Protein AF-A0AAV4NAK2-F1 (afdb_m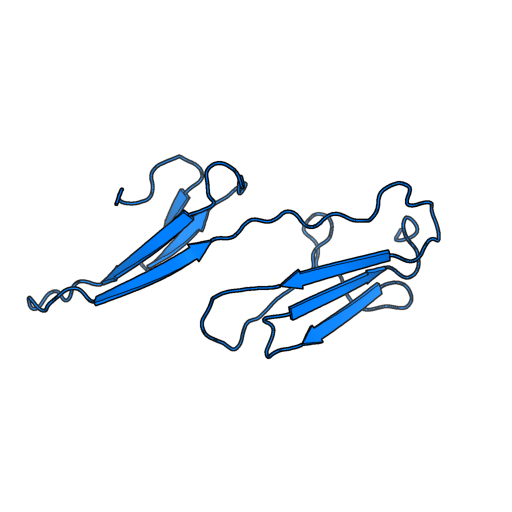onomer)

Organism: Caerostris extrusa (NCBI:txid172846)

Foldseek 3Di:
DDDDPPDPQWDADPVGDIGGHPDDQVPNFDKDKGWDDDPVGDDIDIDIDTDHPDDWDWDPPDDFQAKTKTKAAAPDDDDQDDDFDDDPNHGDDDDPQWDWDADDSRRMIMIMGNGPPPDD

Secondary structure (DSSP, 8-state):
-PPSP-STTEEE-TTS-EEESS--HHHH-EEEEEEE--TT-PPPEEEEEEE--PPP-PPTT--TT--EEEEEE--S-PSSP----EETTEEPPP-SSEEEEEEGGGTEEEEEESSTT---

Radius of gyration: 18.57 Å; Cα contacts (8 Å, |Δi|>4): 176; chains: 1; bounding box: 38×23×56 Å

Sequence (120 aa):
GRILPANQRQHVFQNGTLLITDVQPEIDDGHYSCEVRSQQGGAPVSRTFRNFNKNFSFRDNLHEGMRTAVTCIVTAGDGPLTTSWMKNGHPLEEDTDTMIVYADEGFVSTLTLKKFGLSS

InterPro domains:
  IPR007110 Immunoglobulin-like domain [PS50835] (44-120)
  IPR013783 Immunoglobulin-like fold [G3DSA:2.60.40.10] (2-49)
  IPR013783 Immunoglobulin-like fold [G3DSA:2.60.40.10] (50-120)
  IPR036179 Immunoglobulin-like domain superfamily [SSF48726] (1-46)
  IPR036179 Immunoglobulin-like domain superfamily [SSF48726] (56-115)

St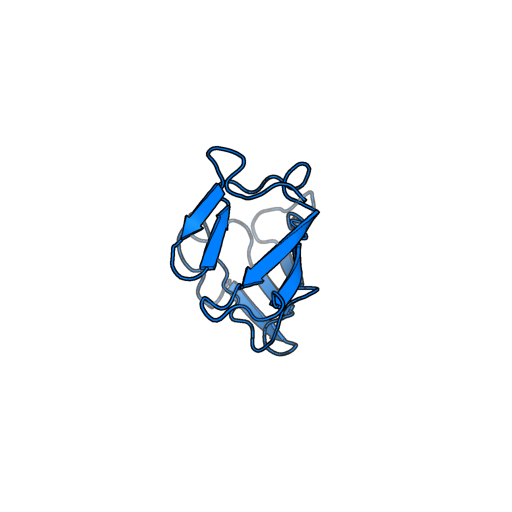ructure (mmCIF, N/CA/C/O backbone):
data_AF-A0AAV4NAK2-F1
#
_entry.id   AF-A0AAV4NAK2-F1
#
loop_
_atom_site.group_PDB
_atom_site.id
_atom_site.type_symbol
_atom_site.label_atom_id
_atom_site.label_alt_id
_atom_site.label_comp_id
_atom_site.label_asym_id
_atom_site.label_entity_id
_atom_site.label_seq_id
_atom_site.pdbx_PDB_ins_code
_atom_site.Cartn_x
_atom_site.Cartn_y
_atom_site.Cartn_z
_atom_site.occupancy
_atom_site.B_iso_or_equiv
_atom_site.auth_seq_id
_atom_site.auth_comp_id
_atom_site.auth_asym_id
_atom_site.auth_atom_id
_atom_site.pdbx_PDB_model_num
ATOM 1 N N . GLY A 1 1 ? -19.084 8.970 14.240 1.00 73.19 1 GLY A N 1
ATOM 2 C CA . GLY A 1 1 ? -18.654 8.192 13.060 1.00 73.19 1 GLY A CA 1
ATOM 3 C C . GLY A 1 1 ? -19.801 7.325 12.583 1.00 73.19 1 GLY A C 1
ATOM 4 O O . GLY A 1 1 ? -20.701 7.065 13.372 1.00 73.19 1 GLY A O 1
ATOM 5 N N . ARG A 1 2 ? -19.798 6.911 11.314 1.00 86.25 2 ARG A N 1
ATOM 6 C CA . ARG A 1 2 ? -20.782 5.965 10.762 1.00 86.25 2 ARG A CA 1
ATOM 7 C C . ARG A 1 2 ? -20.278 4.534 10.977 1.00 86.25 2 ARG A C 1
ATOM 9 O O . ARG A 1 2 ? -19.107 4.278 10.717 1.00 86.25 2 ARG A O 1
ATOM 16 N N . ILE A 1 3 ? -21.140 3.633 11.450 1.00 90.38 3 ILE A N 1
ATOM 17 C CA . ILE A 1 3 ? -20.805 2.208 11.597 1.00 90.38 3 ILE A CA 1
ATOM 18 C C . ILE A 1 3 ? -20.723 1.559 10.208 1.00 90.38 3 ILE A C 1
ATOM 20 O O . ILE A 1 3 ? -21.537 1.860 9.335 1.00 90.38 3 ILE A O 1
ATOM 24 N N . LEU A 1 4 ? -19.720 0.706 10.008 1.00 92.50 4 LEU A N 1
ATOM 25 C CA . LEU A 1 4 ? -19.484 -0.047 8.774 1.00 92.50 4 LEU A CA 1
ATOM 26 C C . LEU A 1 4 ? -20.102 -1.455 8.895 1.00 92.50 4 LEU A C 1
ATOM 28 O O . LEU A 1 4 ? -20.177 -1.972 10.012 1.00 92.50 4 LEU A O 1
ATOM 32 N N . PRO A 1 5 ? -20.516 -2.097 7.787 1.00 93.75 5 PRO A N 1
ATOM 33 C CA . PRO A 1 5 ? -20.380 -1.655 6.398 1.00 93.75 5 PRO A CA 1
ATOM 34 C C . PRO A 1 5 ? -21.428 -0.606 6.014 1.00 93.75 5 PRO A C 1
ATOM 36 O O . PRO A 1 5 ? -22.592 -0.696 6.390 1.00 93.75 5 PRO A O 1
ATOM 39 N N . ALA A 1 6 ? -21.013 0.396 5.244 1.00 92.12 6 ALA A N 1
ATOM 40 C CA . ALA A 1 6 ? -21.869 1.513 4.863 1.00 92.12 6 ALA A CA 1
ATOM 41 C C . ALA A 1 6 ? -22.191 1.591 3.362 1.00 92.12 6 ALA A C 1
ATOM 43 O O . ALA A 1 6 ? -22.932 2.478 2.934 1.00 92.12 6 ALA A O 1
ATOM 44 N N . ASN A 1 7 ? -21.628 0.686 2.565 1.00 91.88 7 ASN A N 1
ATOM 45 C CA . ASN A 1 7 ? -21.961 0.458 1.163 1.00 91.88 7 ASN A CA 1
ATOM 46 C C . ASN A 1 7 ? -21.645 -1.008 0.793 1.00 91.88 7 ASN A C 1
ATOM 48 O O . ASN A 1 7 ? -21.128 -1.759 1.617 1.00 91.88 7 ASN A O 1
ATOM 52 N N . GLN A 1 8 ? -21.944 -1.408 -0.446 1.00 93.12 8 GLN A N 1
ATOM 53 C CA . GLN A 1 8 ? -21.750 -2.785 -0.931 1.00 93.12 8 GLN A CA 1
ATOM 54 C C . GLN A 1 8 ? -20.278 -3.188 -1.122 1.00 93.12 8 GLN A C 1
ATOM 56 O O . GLN A 1 8 ? -19.987 -4.374 -1.227 1.00 93.12 8 GLN A O 1
ATOM 61 N N . ARG A 1 9 ? -19.355 -2.219 -1.169 1.00 94.06 9 ARG A N 1
ATOM 62 C CA . ARG A 1 9 ? -17.914 -2.463 -1.319 1.00 94.06 9 ARG A CA 1
ATOM 63 C C . ARG A 1 9 ? -17.244 -2.826 0.005 1.00 94.06 9 ARG A C 1
ATOM 65 O O . ARG A 1 9 ? -16.115 -3.300 0.010 1.00 94.06 9 ARG A O 1
ATOM 72 N N . GLN A 1 10 ? -17.912 -2.572 1.127 1.00 94.06 10 GLN A N 1
ATOM 73 C CA . GLN A 1 10 ? -17.376 -2.788 2.463 1.00 94.06 10 GLN A CA 1
ATOM 74 C C . GLN A 1 10 ? -17.914 -4.088 3.056 1.00 94.06 10 GLN A C 1
ATOM 76 O O . GLN A 1 10 ? -19.120 -4.332 3.060 1.00 94.06 10 GLN A O 1
ATOM 81 N N . HIS A 1 11 ? -17.024 -4.888 3.629 1.00 95.19 11 HIS A N 1
ATOM 82 C CA . HIS A 1 11 ? -17.367 -6.108 4.344 1.00 95.19 11 HIS A CA 1
ATOM 83 C C . HIS A 1 11 ? -16.632 -6.156 5.683 1.00 95.19 11 HIS A C 1
ATOM 85 O O . HIS A 1 11 ? -15.415 -5.993 5.731 1.00 95.19 11 HIS A O 1
ATOM 91 N N . VAL A 1 12 ? -17.371 -6.369 6.773 1.00 93.31 12 VAL A N 1
ATOM 92 C CA . VAL A 1 12 ? -16.812 -6.497 8.125 1.00 93.31 12 VAL A CA 1
ATOM 93 C C . VAL A 1 12 ? -16.957 -7.946 8.568 1.00 93.31 12 VAL A C 1
ATOM 95 O O . VAL A 1 12 ? -18.067 -8.471 8.642 1.00 93.31 12 VAL A O 1
ATOM 98 N N . PHE A 1 13 ? -15.832 -8.585 8.862 1.00 93.44 13 PHE A N 1
ATOM 99 C CA . PHE A 1 13 ? -15.769 -9.963 9.329 1.00 93.44 13 PHE A CA 1
ATOM 100 C C . PHE A 1 13 ? -15.869 -10.032 10.859 1.00 93.44 13 PHE A C 1
ATOM 102 O O . PHE A 1 13 ? -15.485 -9.103 11.571 1.00 93.44 13 PHE A O 1
ATOM 109 N N . GLN A 1 14 ? -16.336 -11.167 11.390 1.00 89.06 14 GLN A N 1
ATOM 110 C CA . GLN A 1 14 ? -16.480 -11.376 12.841 1.00 89.06 14 GLN A CA 1
ATOM 111 C C . GLN A 1 14 ? -15.152 -11.297 13.609 1.00 89.06 14 GLN A C 1
ATOM 113 O O . GLN A 1 14 ? -15.145 -10.972 14.792 1.00 89.06 14 GLN A O 1
ATOM 118 N N . ASN A 1 15 ? -14.029 -11.569 12.942 1.00 88.31 15 ASN A N 1
ATOM 119 C CA . ASN A 1 15 ? -12.684 -11.451 13.509 1.00 88.31 15 ASN A CA 1
ATOM 120 C C . ASN A 1 15 ? -12.181 -9.991 13.602 1.00 88.31 15 ASN A C 1
ATOM 122 O O . ASN A 1 15 ? -11.039 -9.773 13.995 1.00 88.31 15 ASN A O 1
ATOM 126 N N . GLY A 1 16 ? -12.997 -9.003 13.218 1.00 83.88 16 GLY A N 1
ATOM 127 C CA . GLY A 1 16 ? -12.645 -7.582 13.250 1.00 83.88 16 GLY A CA 1
ATOM 128 C C . GLY A 1 16 ? -11.954 -7.062 11.987 1.00 83.88 16 GLY A C 1
ATOM 129 O O . GLY A 1 16 ? -11.584 -5.890 11.942 1.00 83.88 16 GLY A O 1
ATOM 130 N N . THR A 1 17 ? -11.785 -7.888 10.948 1.00 86.94 17 THR A N 1
ATOM 131 C CA . THR A 1 17 ? -11.236 -7.440 9.661 1.00 86.94 17 THR A CA 1
ATOM 132 C C . THR A 1 17 ? -12.271 -6.624 8.880 1.00 86.94 17 THR A C 1
ATOM 134 O O . THR A 1 17 ? -13.415 -7.048 8.721 1.00 86.94 17 THR A O 1
ATOM 137 N N . LEU A 1 18 ? -11.855 -5.474 8.342 1.00 89.62 18 LEU A N 1
ATOM 138 C CA . LEU A 1 18 ? -12.605 -4.701 7.350 1.00 89.62 18 LEU A CA 1
ATOM 139 C C . LEU A 1 18 ? -11.969 -4.906 5.973 1.00 89.62 18 LEU A C 1
ATOM 141 O O . LEU A 1 18 ? -10.786 -4.628 5.792 1.00 89.62 18 LEU A O 1
ATOM 145 N N . LEU A 1 19 ? -12.765 -5.339 5.002 1.00 88.94 19 LEU A N 1
ATOM 146 C CA . LEU A 1 19 ? -12.396 -5.390 3.592 1.00 88.94 19 LEU A CA 1
ATOM 147 C C . LEU A 1 19 ? -13.158 -4.305 2.831 1.00 88.94 19 LEU A C 1
ATOM 149 O O . LEU A 1 19 ? -14.375 -4.196 2.967 1.00 88.94 19 LEU A O 1
ATOM 153 N N . ILE A 1 20 ? -12.445 -3.529 2.017 1.00 90.44 20 ILE A N 1
ATOM 154 C CA . ILE A 1 20 ? -13.028 -2.581 1.064 1.00 90.44 20 ILE A CA 1
ATOM 155 C C . ILE A 1 20 ? -12.587 -3.016 -0.336 1.00 90.44 20 ILE A C 1
ATOM 157 O O . ILE A 1 20 ? -11.398 -3.001 -0.639 1.00 90.44 20 ILE A O 1
ATOM 161 N N . THR A 1 21 ? -13.526 -3.441 -1.176 1.00 88.06 21 THR A N 1
ATOM 162 C CA . THR A 1 21 ? -13.269 -3.807 -2.579 1.00 88.06 21 THR A CA 1
ATOM 163 C C . THR A 1 21 ? -13.352 -2.578 -3.477 1.00 88.06 21 THR A C 1
ATOM 165 O O . THR A 1 21 ? -14.179 -1.710 -3.212 1.00 88.06 21 THR A O 1
ATOM 168 N N . ASP A 1 22 ? -12.575 -2.535 -4.564 1.00 83.81 22 ASP A N 1
ATOM 169 C CA . ASP A 1 22 ? -12.571 -1.408 -5.516 1.00 83.81 22 ASP A CA 1
ATOM 170 C C . ASP A 1 22 ? -12.424 -0.060 -4.790 1.00 83.81 22 ASP A C 1
ATOM 172 O O . ASP A 1 22 ? -13.380 0.700 -4.618 1.00 83.81 22 ASP A O 1
ATOM 176 N N . VAL A 1 23 ? -11.239 0.166 -4.223 1.00 82.38 23 VAL A N 1
ATOM 177 C CA . VAL A 1 23 ? -11.001 1.313 -3.347 1.00 82.38 23 VAL A CA 1
ATOM 178 C C . VAL A 1 23 ? -10.961 2.609 -4.158 1.00 82.38 23 VAL A C 1
ATOM 180 O O . VAL A 1 23 ? -10.210 2.730 -5.122 1.00 82.38 23 VAL A O 1
ATOM 183 N N . GLN A 1 24 ? -11.751 3.595 -3.735 1.00 83.94 24 GLN A N 1
ATOM 184 C CA . GLN A 1 24 ? -11.931 4.880 -4.404 1.00 83.94 24 GLN A CA 1
ATOM 185 C C . GLN A 1 24 ? -11.358 5.997 -3.521 1.00 83.94 24 GLN A C 1
ATOM 187 O O . GLN A 1 24 ? -11.958 6.311 -2.490 1.00 83.94 24 GLN A O 1
ATOM 192 N N . PRO A 1 25 ? -10.225 6.625 -3.897 1.00 79.19 25 PRO A N 1
ATOM 193 C CA . PRO A 1 25 ? -9.546 7.631 -3.076 1.00 79.19 25 PRO A CA 1
ATOM 194 C C . PRO A 1 25 ? -10.445 8.759 -2.566 1.00 79.19 25 PRO A C 1
ATOM 196 O O . PRO A 1 25 ? -10.334 9.165 -1.418 1.00 79.19 25 PRO A O 1
ATOM 199 N N . GLU A 1 26 ? -11.366 9.234 -3.402 1.00 81.94 26 GLU A N 1
ATOM 200 C CA . GLU A 1 26 ? -12.248 10.369 -3.103 1.00 81.94 26 GLU A CA 1
ATOM 201 C C . GLU A 1 26 ? -13.295 10.062 -2.023 1.00 81.94 26 GLU A C 1
ATOM 203 O O . GLU A 1 26 ? -13.783 10.973 -1.358 1.00 81.94 26 GLU A O 1
ATOM 208 N N . ILE A 1 27 ? -13.653 8.784 -1.860 1.00 85.19 27 ILE A N 1
ATOM 209 C CA . ILE A 1 27 ? -14.753 8.344 -0.991 1.00 85.19 27 ILE A CA 1
ATOM 210 C C . ILE A 1 27 ? -14.232 7.547 0.208 1.00 85.19 27 ILE A C 1
ATOM 212 O O . ILE A 1 27 ? -14.812 7.614 1.292 1.00 85.19 27 ILE A O 1
ATOM 216 N N . ASP A 1 28 ? -13.156 6.783 0.015 1.00 86.12 28 ASP A N 1
ATOM 217 C CA . ASP A 1 28 ? -12.621 5.860 1.012 1.00 86.12 28 ASP A CA 1
ATOM 218 C C . ASP A 1 28 ? -11.400 6.413 1.766 1.00 86.12 28 ASP A C 1
ATOM 220 O O . ASP A 1 28 ? -11.022 5.807 2.774 1.00 86.12 28 ASP A O 1
ATOM 224 N N . ASP A 1 29 ? -10.784 7.527 1.332 1.00 84.44 29 ASP A N 1
ATOM 225 C CA . ASP A 1 29 ? -9.817 8.260 2.172 1.00 84.44 29 ASP A CA 1
ATOM 226 C C . ASP A 1 29 ? -10.541 8.811 3.402 1.00 84.44 29 ASP A C 1
ATOM 228 O O . ASP A 1 29 ? -11.613 9.417 3.328 1.00 84.44 29 ASP A O 1
ATOM 232 N N . GLY A 1 30 ? -9.960 8.570 4.568 1.00 84.19 30 GLY A N 1
ATOM 233 C CA . GLY A 1 30 ? -10.542 9.013 5.818 1.00 84.19 30 GLY A CA 1
ATOM 234 C C . GLY A 1 30 ? -10.009 8.275 7.029 1.00 84.19 30 GLY A C 1
ATOM 235 O O . GLY A 1 30 ? -9.109 7.436 6.956 1.00 84.19 30 GLY A O 1
ATOM 236 N N . HIS A 1 31 ? -10.583 8.621 8.178 1.00 86.12 31 HIS A N 1
ATOM 237 C CA . HIS A 1 31 ? -10.263 7.995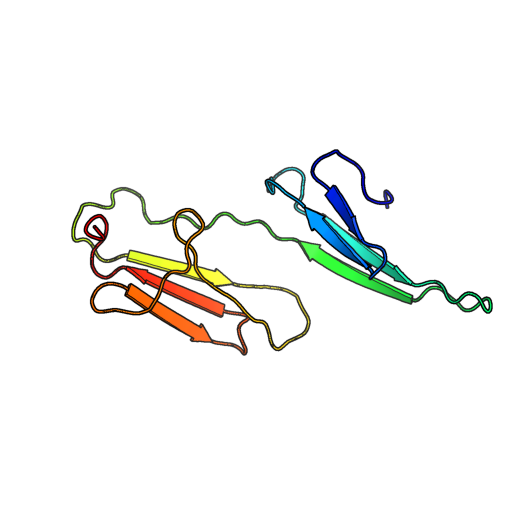 9.453 1.00 86.12 31 HIS A CA 1
ATOM 238 C C . HIS A 1 31 ? -11.226 6.845 9.723 1.00 86.12 31 HIS A C 1
ATOM 240 O O . HIS A 1 31 ? -12.442 7.036 9.794 1.00 86.12 31 HIS A O 1
ATOM 246 N N . TYR A 1 32 ? -10.656 5.668 9.928 1.00 87.88 32 TYR A N 1
ATOM 247 C CA . TYR A 1 32 ? -11.354 4.453 10.308 1.00 87.88 32 TYR A CA 1
ATOM 248 C C . TYR A 1 32 ? -11.035 4.155 11.763 1.00 87.88 32 TYR A C 1
ATOM 250 O O . TYR A 1 32 ? -9.902 4.339 12.202 1.00 87.88 32 TYR A O 1
ATOM 258 N N . SER A 1 33 ? -12.032 3.708 12.519 1.00 88.94 33 SER A N 1
ATOM 259 C CA . SER A 1 33 ? -11.852 3.340 13.919 1.00 88.94 33 SER A CA 1
ATOM 260 C C . SER A 1 33 ? -12.378 1.934 14.149 1.00 88.94 33 SER A C 1
ATOM 262 O O . SER A 1 33 ? -13.508 1.625 13.768 1.00 88.94 33 SER A O 1
ATOM 264 N N . CYS A 1 34 ? -11.545 1.090 14.750 1.00 88.06 34 CYS A N 1
ATOM 265 C CA . CYS A 1 34 ? -11.942 -0.213 15.256 1.00 88.06 34 CYS A CA 1
ATOM 266 C C . CYS A 1 34 ? -12.177 -0.081 16.759 1.00 88.06 34 CYS A C 1
ATOM 268 O O . CYS A 1 34 ? -11.269 0.324 17.486 1.00 88.06 34 CYS A O 1
ATOM 270 N N . GLU A 1 35 ? -13.390 -0.396 17.211 1.00 89.81 35 GLU A N 1
ATOM 271 C CA . GLU A 1 35 ? -13.791 -0.321 18.613 1.00 89.81 35 GLU A CA 1
ATOM 272 C C . GLU A 1 35 ? -14.145 -1.717 19.130 1.00 89.81 35 GLU A C 1
ATOM 274 O O . GLU A 1 35 ? -15.005 -2.399 18.573 1.00 89.81 35 GLU A O 1
ATOM 279 N N . VAL A 1 36 ? -13.498 -2.128 20.219 1.00 87.44 36 VAL A N 1
ATOM 280 C CA . VAL A 1 36 ? -13.754 -3.400 20.895 1.00 87.44 36 VAL A CA 1
ATOM 281 C C . VAL A 1 36 ? -14.439 -3.125 22.228 1.00 87.44 36 VAL A C 1
ATOM 283 O O . VAL A 1 36 ? -13.947 -2.355 23.057 1.00 87.44 36 VAL A O 1
ATOM 286 N N . ARG A 1 37 ? -15.582 -3.779 22.445 1.00 87.50 37 ARG A N 1
ATOM 287 C CA . ARG A 1 37 ? -16.354 -3.711 23.691 1.00 87.50 37 ARG A CA 1
ATOM 288 C C . ARG A 1 37 ? -16.238 -5.033 24.434 1.00 87.50 37 ARG A C 1
ATOM 290 O O . ARG A 1 37 ? -16.567 -6.083 23.888 1.00 87.50 37 ARG A O 1
ATOM 297 N N . SER A 1 38 ? -15.793 -4.976 25.688 1.00 83.50 38 SER A N 1
ATOM 298 C CA . SER A 1 38 ? -15.813 -6.150 26.563 1.00 83.50 38 SER A CA 1
ATOM 299 C C . SER A 1 38 ? -17.249 -6.470 26.975 1.00 83.50 38 SER A C 1
ATOM 301 O O . SER A 1 38 ? -17.990 -5.581 27.397 1.00 83.50 38 SER A O 1
ATOM 303 N N . GLN A 1 39 ? -17.626 -7.748 26.918 1.00 82.19 39 GLN A N 1
ATOM 304 C CA . GLN A 1 39 ? -18.941 -8.220 27.372 1.00 82.19 39 GLN A CA 1
ATOM 305 C C . GLN A 1 39 ? -19.168 -7.998 28.876 1.00 82.19 39 GLN A C 1
ATOM 307 O O . GLN A 1 39 ? -20.305 -7.953 29.329 1.00 82.19 39 GLN A O 1
ATOM 312 N N . GLN A 1 40 ? -18.093 -7.824 29.648 1.00 84.56 40 GLN A N 1
ATOM 313 C CA . GLN A 1 40 ? -18.131 -7.652 31.103 1.00 84.56 40 GLN A CA 1
ATOM 314 C C . GLN A 1 40 ? -18.334 -6.187 31.539 1.00 84.56 40 GLN A C 1
ATOM 316 O O . GLN A 1 40 ? -18.290 -5.899 32.731 1.00 84.56 40 GLN A O 1
ATOM 321 N N . GLY A 1 41 ? -18.568 -5.257 30.600 1.00 77.62 41 GLY A N 1
ATOM 322 C CA . GLY A 1 41 ? -18.958 -3.875 30.920 1.00 77.62 41 GLY A CA 1
ATOM 323 C C . GLY A 1 41 ? -17.807 -2.879 31.120 1.00 77.62 41 GLY A C 1
ATOM 324 O O . GLY A 1 41 ? -17.985 -1.872 31.79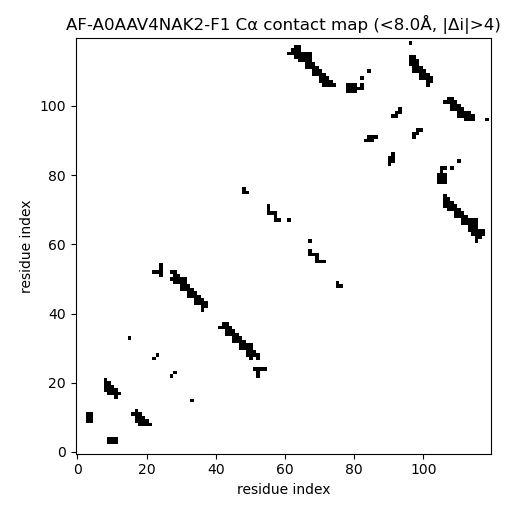8 1.00 77.62 41 GLY A O 1
ATOM 325 N N . GLY A 1 42 ? -16.633 -3.133 30.534 1.00 81.88 42 GLY A N 1
ATOM 326 C CA . GLY A 1 42 ? -15.506 -2.188 30.535 1.00 81.88 42 GLY A CA 1
ATOM 327 C C . GLY A 1 42 ? -15.656 -1.036 29.530 1.00 81.88 42 GLY A C 1
ATOM 328 O O . GLY A 1 42 ? -16.464 -1.106 28.600 1.00 81.88 42 GLY A O 1
ATOM 329 N N . ALA A 1 43 ? -14.840 0.012 29.689 1.00 84.88 43 ALA A N 1
ATOM 330 C CA . ALA A 1 43 ? -14.753 1.089 28.704 1.00 84.88 43 ALA A CA 1
ATOM 331 C C . ALA A 1 43 ? -14.321 0.530 27.330 1.00 84.88 43 ALA A C 1
ATOM 333 O 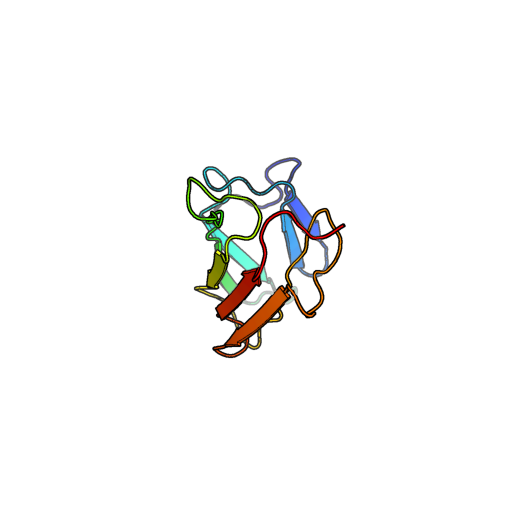O . ALA A 1 43 ? -13.419 -0.313 27.279 1.00 84.88 43 ALA A O 1
ATOM 334 N N . PRO A 1 44 ? -14.950 0.966 26.223 1.00 85.31 44 PRO A N 1
ATOM 335 C CA . PRO A 1 44 ? -14.550 0.544 24.888 1.00 85.31 44 PRO A CA 1
ATOM 336 C C . PRO A 1 44 ? -13.108 0.965 24.600 1.00 85.31 44 PRO A C 1
ATOM 338 O O . PRO A 1 44 ? -12.707 2.090 24.898 1.00 85.31 44 PRO A O 1
ATOM 341 N N . VAL A 1 45 ? -12.341 0.062 23.992 1.00 86.19 45 VAL A N 1
ATOM 342 C CA . VAL A 1 45 ? -10.994 0.362 23.497 1.00 86.19 45 VAL A CA 1
ATOM 343 C C . VAL A 1 45 ? -11.095 0.594 21.999 1.00 86.19 45 VAL A C 1
ATOM 345 O O . VAL A 1 45 ? -11.590 -0.271 21.276 1.00 86.19 45 VAL A O 1
ATOM 348 N N . SER A 1 46 ? -10.625 1.749 21.530 1.00 87.25 46 SER A N 1
ATOM 349 C CA . SER A 1 46 ? -10.643 2.099 20.110 1.00 87.25 46 SER A CA 1
ATOM 350 C C . SER A 1 46 ? -9.247 2.387 19.566 1.00 87.25 46 SER A C 1
ATOM 352 O O . SER A 1 46 ? -8.457 3.090 20.201 1.00 87.25 46 SER A O 1
ATOM 354 N N . ARG A 1 47 ? -8.969 1.910 18.354 1.00 84.75 47 ARG A N 1
ATOM 355 C CA . ARG A 1 47 ? -7.790 2.270 17.556 1.00 84.75 47 ARG A CA 1
ATOM 356 C C . ARG A 1 47 ? -8.257 2.942 16.274 1.00 84.75 47 ARG A C 1
ATOM 358 O O . ARG A 1 47 ? -9.109 2.401 15.575 1.00 84.75 47 ARG A O 1
ATOM 365 N N . THR A 1 48 ? -7.690 4.105 15.972 1.00 83.06 48 THR A N 1
ATOM 366 C CA . THR A 1 48 ? -8.015 4.871 14.766 1.00 83.06 48 THR A CA 1
ATOM 367 C C . THR A 1 48 ? -6.823 4.868 13.825 1.00 83.06 48 THR A C 1
ATOM 369 O O . THR A 1 48 ? -5.707 5.155 14.250 1.00 83.06 48 THR A O 1
ATOM 372 N N . PHE A 1 49 ? -7.067 4.576 12.554 1.00 77.94 49 PHE A N 1
ATOM 373 C CA . PHE A 1 49 ? -6.074 4.642 11.490 1.00 77.94 49 PHE A CA 1
ATOM 374 C C . PHE A 1 49 ? -6.610 5.487 10.338 1.00 77.94 49 PHE A C 1
ATOM 376 O O . PHE A 1 49 ? -7.821 5.585 10.123 1.00 77.94 49 PHE A O 1
ATOM 383 N N . ARG A 1 50 ? -5.704 6.135 9.606 1.00 77.94 50 ARG A N 1
ATOM 384 C CA . ARG A 1 50 ? -6.054 6.908 8.418 1.00 77.94 50 ARG A CA 1
ATOM 385 C C . ARG A 1 50 ? -5.719 6.096 7.177 1.00 77.94 50 ARG A C 1
ATOM 387 O O . ARG A 1 50 ? -4.580 5.668 7.021 1.00 77.94 50 ARG A O 1
ATOM 394 N N . ASN A 1 51 ? -6.706 5.896 6.312 1.00 71.31 51 ASN A N 1
ATOM 395 C CA . ASN A 1 51 ? -6.505 5.218 5.041 1.00 71.31 51 ASN A CA 1
ATOM 396 C C . ASN A 1 51 ? -6.134 6.241 3.965 1.00 71.31 51 ASN A C 1
ATOM 398 O O . ASN A 1 51 ? -6.964 7.078 3.634 1.00 71.31 51 ASN A O 1
ATOM 402 N N . PHE A 1 52 ? -4.923 6.166 3.415 1.00 68.50 52 PHE A N 1
ATOM 403 C CA . PHE A 1 52 ? -4.483 7.020 2.311 1.00 68.50 52 PHE A CA 1
ATOM 404 C C . PHE A 1 52 ? -4.391 6.206 1.023 1.00 68.50 52 PHE A C 1
ATOM 406 O O . PHE A 1 52 ? -3.348 5.635 0.709 1.00 68.50 52 PHE A O 1
ATOM 413 N N . ASN A 1 53 ? -5.460 6.191 0.233 1.00 64.69 53 ASN A N 1
ATOM 414 C CA . ASN A 1 53 ? -5.418 5.564 -1.087 1.00 64.69 53 ASN A CA 1
ATOM 415 C C . ASN A 1 53 ? -4.865 6.560 -2.101 1.00 64.69 53 ASN A C 1
ATOM 417 O O . ASN A 1 53 ? -5.606 7.251 -2.793 1.00 64.69 53 ASN A O 1
ATOM 421 N N . LYS A 1 54 ? -3.542 6.684 -2.168 1.00 64.12 54 LYS A N 1
ATOM 422 C CA . LYS A 1 54 ? -2.889 7.355 -3.293 1.00 64.12 54 LYS A CA 1
ATOM 423 C C . LYS A 1 54 ? -2.602 6.303 -4.355 1.00 64.12 54 LYS A C 1
ATOM 425 O O . LYS A 1 54 ? -1.807 5.397 -4.120 1.00 64.12 54 LYS A O 1
ATOM 430 N N . ASN A 1 55 ? -3.218 6.447 -5.527 1.00 64.06 55 ASN A N 1
ATOM 431 C CA . ASN A 1 55 ? -2.777 5.703 -6.700 1.00 64.06 55 ASN A CA 1
ATOM 432 C C . ASN A 1 55 ? -1.312 6.049 -6.945 1.00 64.06 55 ASN A C 1
ATOM 434 O O . ASN A 1 55 ? -0.946 7.226 -7.013 1.00 64.06 55 ASN A O 1
ATOM 438 N N . PHE A 1 56 ? -0.478 5.029 -7.072 1.00 70.38 56 PHE A N 1
ATOM 439 C CA . PHE A 1 56 ? 0.827 5.235 -7.654 1.00 70.38 56 PHE A CA 1
ATOM 440 C C . PHE A 1 56 ? 0.669 5.432 -9.162 1.00 70.38 56 PHE A C 1
ATOM 442 O O . PHE A 1 56 ? -0.170 4.794 -9.798 1.00 70.38 56 PHE A O 1
ATOM 449 N N . SER A 1 57 ? 1.476 6.312 -9.742 1.00 69.75 57 SER A N 1
ATOM 450 C CA . SER A 1 57 ? 1.561 6.476 -11.188 1.00 69.75 57 SER A CA 1
ATOM 451 C C . SER A 1 57 ? 2.990 6.241 -11.647 1.00 69.75 57 SER A C 1
ATOM 453 O O . SER A 1 57 ? 3.960 6.630 -10.991 1.00 69.75 57 SER A O 1
ATOM 455 N N . PHE A 1 58 ? 3.121 5.587 -12.795 1.00 76.31 58 PHE A N 1
ATOM 456 C CA . PHE A 1 58 ? 4.361 5.646 -13.548 1.00 76.31 58 PHE A CA 1
ATOM 457 C C . PHE A 1 58 ? 4.503 7.043 -14.166 1.00 76.31 58 PHE A C 1
ATOM 459 O O . PHE A 1 58 ? 3.526 7.785 -14.275 1.00 76.31 58 PHE A O 1
ATOM 466 N N . ARG A 1 59 ? 5.723 7.417 -14.569 1.00 73.81 59 ARG A N 1
ATOM 467 C CA . ARG A 1 59 ? 5.932 8.672 -15.305 1.00 73.81 59 ARG A CA 1
ATOM 468 C C . ARG A 1 59 ? 5.129 8.670 -16.609 1.00 73.81 59 ARG A C 1
ATOM 470 O O . ARG A 1 59 ? 5.012 7.635 -17.263 1.00 73.81 59 ARG A O 1
ATOM 477 N N . ASP A 1 60 ? 4.657 9.843 -17.012 1.00 69.12 60 ASP A N 1
ATOM 478 C CA . ASP A 1 60 ? 4.086 10.042 -18.343 1.00 69.12 60 ASP A CA 1
ATOM 479 C C . ASP A 1 60 ? 5.160 9.823 -19.430 1.00 69.12 60 ASP A C 1
ATOM 481 O O . ASP A 1 60 ? 6.350 10.050 -19.196 1.00 69.12 60 ASP A O 1
ATOM 485 N N . ASN A 1 61 ? 4.744 9.406 -20.631 1.00 75.38 61 ASN A N 1
ATOM 486 C CA . ASN A 1 61 ? 5.610 9.155 -21.801 1.00 75.38 61 ASN A CA 1
ATOM 487 C C . ASN A 1 61 ? 6.612 7.997 -21.652 1.00 75.38 61 ASN A C 1
ATOM 489 O O . ASN A 1 61 ? 7.729 8.049 -22.180 1.00 75.38 61 ASN A O 1
ATOM 493 N N . LEU A 1 62 ? 6.225 6.932 -20.954 1.00 78.31 62 LEU A N 1
ATOM 494 C CA . LEU A 1 62 ? 7.016 5.708 -20.939 1.00 78.31 62 LEU A CA 1
ATOM 495 C C . LEU A 1 62 ? 6.952 4.995 -22.292 1.00 78.31 62 LEU A C 1
ATOM 497 O O . LEU A 1 62 ? 5.874 4.698 -22.800 1.00 78.31 62 LEU A O 1
ATOM 501 N N . HIS A 1 63 ? 8.123 4.707 -22.852 1.00 80.06 63 HIS A N 1
ATOM 502 C CA . HIS A 1 63 ? 8.271 3.914 -24.066 1.00 80.06 63 HIS A CA 1
ATOM 503 C C . HIS A 1 63 ? 8.765 2.512 -23.714 1.00 80.06 63 HIS A C 1
ATOM 505 O O . HIS A 1 63 ? 9.359 2.284 -22.654 1.00 80.06 63 HIS A O 1
ATOM 511 N N . GLU A 1 64 ? 8.529 1.571 -24.620 1.00 79.62 64 GLU A N 1
ATOM 512 C CA . GLU A 1 64 ? 9.042 0.213 -24.496 1.00 79.62 64 GLU A CA 1
ATOM 513 C C . GLU A 1 64 ? 10.568 0.210 -24.303 1.00 79.62 64 GLU A C 1
ATOM 515 O O . GLU A 1 64 ? 11.297 1.003 -24.901 1.00 79.62 64 GLU A O 1
ATOM 520 N N . GLY A 1 65 ? 11.051 -0.650 -23.405 1.00 78.62 65 GLY A N 1
ATOM 521 C CA . GLY A 1 65 ? 12.470 -0.748 -23.060 1.00 78.62 65 GLY A CA 1
ATOM 522 C C . GLY A 1 65 ? 12.980 0.336 -22.105 1.00 78.62 65 GLY A C 1
ATOM 523 O O . GLY A 1 65 ? 14.123 0.250 -21.658 1.00 78.62 65 GLY A O 1
ATOM 524 N N . MET A 1 66 ? 12.159 1.325 -21.731 1.00 86.44 66 MET A N 1
ATOM 525 C CA . MET A 1 66 ? 12.546 2.301 -20.712 1.00 86.44 66 MET A CA 1
ATOM 526 C C . MET A 1 66 ? 12.543 1.686 -19.312 1.00 86.44 66 MET A C 1
ATOM 528 O O . MET A 1 66 ? 11.703 0.852 -18.970 1.00 86.44 66 MET A O 1
ATOM 532 N N . ARG A 1 67 ? 13.465 2.164 -18.473 1.00 88.44 67 ARG A N 1
ATOM 533 C CA . ARG A 1 67 ? 13.479 1.864 -17.043 1.00 88.44 67 ARG A CA 1
ATOM 534 C C . ARG A 1 67 ? 12.505 2.777 -16.308 1.00 88.44 67 ARG A C 1
ATOM 536 O O . ARG A 1 67 ? 12.527 3.992 -16.497 1.00 88.44 67 ARG A O 1
ATOM 543 N N . THR A 1 68 ? 11.708 2.206 -15.415 1.00 90.12 68 THR A N 1
ATOM 544 C CA . THR A 1 68 ? 10.813 2.957 -14.531 1.00 90.12 68 THR A CA 1
ATOM 545 C C . THR A 1 68 ? 10.760 2.341 -13.145 1.00 90.12 68 THR A C 1
ATOM 547 O O . THR A 1 68 ? 11.115 1.178 -12.955 1.00 90.12 68 THR A O 1
ATOM 550 N N . ALA A 1 69 ? 10.344 3.132 -12.166 1.00 90.38 69 ALA A N 1
ATOM 551 C CA . ALA A 1 69 ? 10.179 2.677 -10.800 1.00 90.38 69 ALA A CA 1
ATOM 552 C C . ALA A 1 69 ? 8.970 3.346 -10.158 1.00 90.38 69 ALA A C 1
ATOM 554 O O . ALA A 1 69 ? 8.634 4.488 -10.480 1.00 90.38 69 ALA A O 1
ATOM 555 N N . VAL A 1 70 ? 8.350 2.622 -9.237 1.00 89.31 70 VAL A N 1
ATOM 556 C CA . VAL A 1 70 ? 7.245 3.089 -8.413 1.00 89.31 70 VAL A CA 1
ATOM 557 C C . VAL A 1 70 ? 7.533 2.732 -6.965 1.00 89.31 70 VAL A C 1
ATOM 559 O O . VAL A 1 70 ? 7.949 1.614 -6.671 1.00 89.31 70 VAL A O 1
ATOM 562 N N . THR A 1 71 ? 7.260 3.671 -6.063 1.00 90.25 71 THR A N 1
ATOM 563 C CA . THR A 1 71 ? 7.417 3.483 -4.621 1.00 90.25 71 THR A CA 1
ATOM 564 C C . THR A 1 71 ? 6.058 3.527 -3.931 1.00 90.25 71 THR A C 1
ATOM 566 O O . THR A 1 71 ? 5.282 4.461 -4.123 1.00 90.25 71 THR A O 1
ATOM 569 N N . CYS A 1 72 ? 5.788 2.518 -3.109 1.00 86.50 72 CYS A N 1
ATOM 570 C CA . CYS A 1 72 ? 4.707 2.483 -2.138 1.00 86.50 72 CYS A CA 1
ATOM 571 C C . CYS A 1 72 ? 5.257 2.918 -0.773 1.00 86.50 72 CYS A C 1
ATOM 573 O O . CYS A 1 72 ? 6.295 2.416 -0.337 1.00 86.50 72 CYS A O 1
ATOM 575 N N . ILE A 1 73 ? 4.569 3.857 -0.122 1.00 86.69 73 ILE A N 1
ATOM 576 C CA . ILE A 1 73 ? 4.898 4.339 1.223 1.00 86.69 73 ILE A CA 1
ATOM 577 C C . ILE A 1 73 ? 3.648 4.190 2.081 1.00 86.69 73 ILE A C 1
ATOM 579 O O . ILE A 1 73 ? 2.624 4.820 1.809 1.00 86.69 73 ILE A O 1
ATOM 583 N N . VAL A 1 74 ? 3.743 3.378 3.127 1.00 82.38 74 VAL A N 1
ATOM 584 C CA . VAL A 1 74 ? 2.726 3.265 4.166 1.00 82.38 74 VAL A CA 1
ATOM 585 C C . VAL A 1 74 ? 3.046 4.303 5.236 1.00 82.38 74 VAL A C 1
ATOM 587 O O . VAL A 1 74 ? 4.126 4.301 5.809 1.00 82.38 74 VAL A O 1
ATOM 590 N N . THR A 1 75 ? 2.131 5.235 5.496 1.00 78.19 75 THR A N 1
ATOM 591 C CA . THR A 1 75 ? 2.378 6.352 6.431 1.00 78.19 75 THR A CA 1
ATOM 592 C C . THR A 1 75 ? 1.888 6.081 7.853 1.00 78.19 75 THR A C 1
ATOM 594 O O . THR A 1 75 ? 2.118 6.894 8.744 1.00 78.19 75 THR A O 1
ATOM 597 N N . ALA A 1 76 ? 1.135 5.000 8.058 1.00 70.31 76 ALA A N 1
ATOM 598 C CA . ALA A 1 76 ? 0.557 4.634 9.344 1.00 70.31 76 ALA A CA 1
ATOM 599 C C . ALA A 1 76 ? 0.257 3.132 9.393 1.00 70.31 76 ALA A C 1
ATOM 601 O O . ALA A 1 76 ? -0.207 2.554 8.412 1.00 70.31 76 ALA A O 1
ATOM 602 N N . GLY A 1 77 ? 0.477 2.528 10.554 1.00 72.31 77 GLY A N 1
ATOM 603 C CA . GLY A 1 77 ? 0.300 1.102 10.801 1.00 72.31 77 GLY A CA 1
ATOM 604 C C . GLY A 1 77 ? 1.235 0.650 11.916 1.00 72.31 77 GLY A C 1
ATOM 605 O O . GLY A 1 77 ? 2.170 1.372 12.261 1.00 72.31 77 GLY A O 1
ATOM 606 N N . ASP A 1 78 ? 0.977 -0.532 12.465 1.00 76.50 78 ASP A N 1
ATOM 607 C CA . ASP A 1 78 ? 1.874 -1.177 13.421 1.00 76.50 78 ASP A CA 1
ATOM 608 C C . ASP A 1 78 ? 2.756 -2.172 12.645 1.00 76.50 78 ASP A C 1
ATOM 61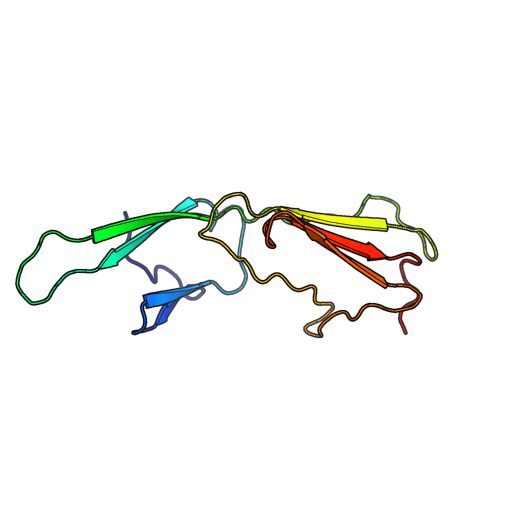0 O O . ASP A 1 78 ? 2.243 -2.999 11.888 1.00 76.50 78 ASP A O 1
ATOM 614 N N . GLY A 1 79 ? 4.078 -2.050 12.779 1.00 75.81 79 GLY A N 1
ATOM 615 C CA . GLY A 1 79 ? 5.048 -2.919 12.106 1.00 75.81 79 GLY A CA 1
ATOM 616 C C . GLY A 1 79 ? 5.211 -4.294 12.776 1.00 75.81 79 GLY A C 1
ATOM 617 O O . GLY A 1 79 ? 4.792 -4.473 13.924 1.00 75.81 79 GLY A O 1
ATOM 618 N N . PRO A 1 80 ? 5.853 -5.264 12.094 1.00 83.19 80 PRO A N 1
ATOM 619 C CA . PRO A 1 80 ? 6.379 -5.180 10.728 1.00 83.19 80 PRO A CA 1
ATOM 620 C C . PRO A 1 80 ? 5.280 -5.363 9.671 1.00 83.19 80 PRO A C 1
ATOM 622 O O . PRO A 1 80 ? 4.362 -6.169 9.836 1.00 83.19 80 PRO A O 1
ATOM 625 N N . LEU A 1 81 ? 5.386 -4.637 8.558 1.00 84.75 81 LEU A N 1
ATOM 626 C CA . LEU A 1 81 ?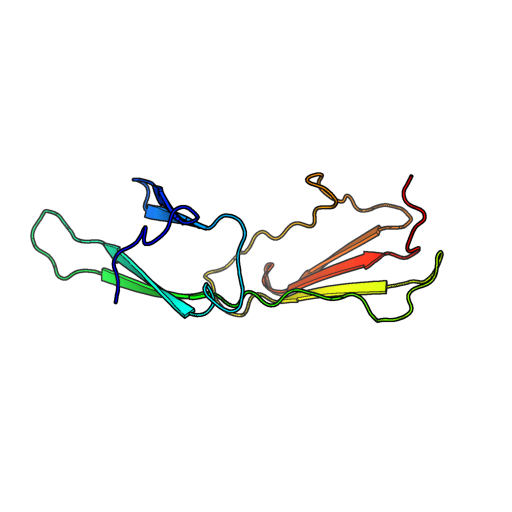 4.419 -4.720 7.465 1.00 84.75 81 LEU A CA 1
ATOM 627 C C . LEU A 1 81 ? 4.888 -5.703 6.392 1.00 84.75 81 LEU A C 1
ATOM 629 O O . LEU A 1 81 ? 6.061 -5.761 6.036 1.00 84.75 81 LEU A O 1
ATOM 633 N N . THR A 1 82 ? 3.946 -6.459 5.829 1.00 86.25 82 THR A N 1
ATOM 634 C CA . THR A 1 82 ? 4.200 -7.285 4.643 1.00 86.25 82 THR A CA 1
ATOM 635 C C . THR A 1 82 ? 3.589 -6.600 3.429 1.00 86.25 82 THR A C 1
ATOM 637 O O . THR A 1 82 ? 2.370 -6.463 3.341 1.00 86.25 82 THR A O 1
ATOM 640 N N . THR A 1 83 ? 4.426 -6.169 2.488 1.00 87.50 83 THR A N 1
ATOM 641 C CA . THR A 1 83 ? 3.998 -5.564 1.220 1.00 87.50 83 THR A CA 1
ATOM 642 C C . THR A 1 83 ? 4.347 -6.482 0.048 1.00 87.50 83 THR A C 1
ATOM 644 O O . THR A 1 83 ? 5.338 -7.211 0.073 1.00 87.50 83 THR A O 1
ATOM 647 N N . SER A 1 84 ? 3.518 -6.489 -0.995 1.00 90.19 84 SER A N 1
ATOM 648 C CA . SER A 1 84 ? 3.739 -7.305 -2.195 1.00 90.19 84 SER A CA 1
ATOM 649 C C . SER A 1 84 ? 3.302 -6.555 -3.447 1.00 90.19 84 SER A C 1
ATOM 651 O O . SER A 1 84 ? 2.450 -5.668 -3.385 1.00 90.19 84 SER A O 1
ATOM 653 N N . TRP A 1 85 ? 3.912 -6.902 -4.579 1.00 90.75 85 TRP A N 1
ATOM 654 C CA . TRP A 1 85 ? 3.596 -6.326 -5.881 1.00 90.75 85 TRP A CA 1
ATOM 655 C C . TRP A 1 85 ? 2.900 -7.362 -6.749 1.00 90.75 85 TRP A C 1
ATOM 657 O O . TRP A 1 85 ? 3.305 -8.521 -6.794 1.00 90.75 85 TRP A O 1
ATOM 667 N N . MET A 1 86 ? 1.851 -6.939 -7.451 1.00 87.81 86 MET A N 1
ATOM 668 C CA . MET A 1 86 ? 1.070 -7.801 -8.332 1.00 87.81 86 MET A CA 1
ATOM 669 C C . MET A 1 86 ? 0.826 -7.107 -9.672 1.00 87.81 86 MET A C 1
ATOM 671 O O . MET A 1 86 ? 0.562 -5.905 -9.717 1.00 8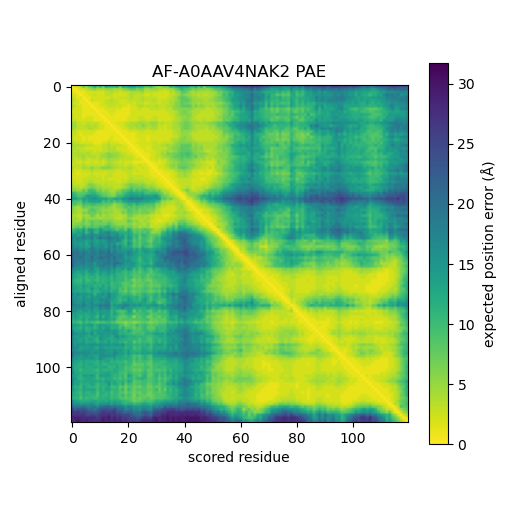7.81 86 MET A O 1
ATOM 675 N N . LYS A 1 87 ? 0.859 -7.875 -10.761 1.00 83.94 87 LYS A N 1
ATOM 676 C CA . LYS A 1 87 ? 0.453 -7.457 -12.108 1.00 83.94 87 LYS A CA 1
ATOM 677 C C . LYS A 1 87 ? -0.705 -8.346 -12.543 1.00 83.94 87 LYS A C 1
ATOM 679 O O . LYS A 1 87 ? -0.572 -9.563 -12.574 1.00 83.94 87 LYS A O 1
ATOM 684 N N . ASN A 1 88 ? -1.850 -7.744 -12.866 1.00 81.38 88 ASN A N 1
ATOM 685 C CA . ASN A 1 88 ? -3.046 -8.462 -13.332 1.00 81.38 88 ASN A CA 1
ATOM 686 C C . ASN A 1 88 ? -3.491 -9.608 -12.401 1.00 81.38 88 ASN A C 1
ATOM 688 O O . ASN A 1 88 ? -3.894 -10.668 -12.864 1.00 81.38 88 ASN A O 1
ATOM 692 N N . GLY A 1 89 ? -3.386 -9.413 -11.084 1.00 82.38 89 GLY A N 1
ATOM 693 C CA . GLY A 1 89 ? -3.768 -10.434 -10.102 1.00 82.38 89 GLY A CA 1
ATOM 694 C C . GLY A 1 89 ? -2.704 -11.503 -9.827 1.00 82.38 89 GLY A C 1
ATOM 695 O O . GLY A 1 89 ? -2.915 -12.331 -8.946 1.00 82.38 89 GLY A O 1
ATOM 696 N N . HIS A 1 90 ? -1.554 -11.466 -10.503 1.00 87.19 90 HIS A N 1
ATOM 697 C CA . HIS A 1 90 ? -0.445 -12.390 -10.268 1.00 87.19 90 HIS A CA 1
ATOM 698 C C . HIS A 1 90 ? 0.709 -11.697 -9.532 1.00 87.19 90 HIS A C 1
ATOM 700 O O . HIS A 1 90 ? 1.024 -10.552 -9.872 1.00 87.19 90 HIS A O 1
ATOM 706 N N . PRO A 1 91 ? 1.342 -12.349 -8.539 1.00 89.75 91 PRO A N 1
ATOM 707 C CA . PRO A 1 91 ? 2.542 -11.824 -7.893 1.00 89.75 91 PRO A CA 1
ATOM 708 C C . PRO A 1 91 ? 3.639 -11.522 -8.916 1.00 89.75 91 PRO A C 1
ATOM 710 O O . PRO A 1 91 ? 3.883 -12.318 -9.821 1.00 89.75 91 PRO A O 1
ATOM 713 N N . LEU A 1 92 ? 4.284 -10.365 -8.778 1.00 90.31 92 LEU A N 1
ATOM 714 C CA . LEU A 1 92 ? 5.515 -10.067 -9.501 1.00 90.31 92 LEU A CA 1
ATOM 715 C C . LEU A 1 92 ? 6.687 -10.665 -8.728 1.00 90.31 92 LEU A C 1
ATOM 717 O O . LEU A 1 92 ? 6.877 -10.348 -7.554 1.00 90.31 92 LEU A O 1
ATOM 721 N N . GLU A 1 93 ? 7.465 -11.503 -9.400 1.00 88.62 93 GLU A N 1
ATOM 722 C CA . GLU A 1 93 ? 8.712 -12.043 -8.867 1.00 88.62 93 GLU A CA 1
ATOM 723 C C . GLU A 1 93 ? 9.903 -11.207 -9.346 1.00 88.62 93 GLU A C 1
ATOM 725 O O . GLU A 1 93 ? 9.843 -10.527 -10.374 1.00 88.62 93 GLU A O 1
ATOM 730 N N . GLU A 1 94 ? 10.984 -11.218 -8.571 1.00 89.88 94 GLU A N 1
ATOM 731 C CA . GLU A 1 94 ? 12.234 -10.599 -8.999 1.00 89.88 94 GLU A CA 1
ATOM 732 C C . GLU A 1 94 ? 12.908 -11.449 -10.075 1.00 89.88 94 GLU A C 1
ATOM 734 O O . GLU A 1 94 ? 13.062 -12.661 -9.929 1.00 89.88 94 GLU A O 1
ATOM 739 N N . ASP A 1 95 ? 13.355 -10.797 -11.145 1.00 87.81 95 ASP A N 1
ATOM 740 C CA . ASP A 1 95 ? 14.013 -11.455 -12.267 1.00 87.81 95 ASP A CA 1
ATOM 741 C C . ASP A 1 95 ? 15.036 -10.519 -12.945 1.00 87.81 95 ASP A C 1
ATOM 743 O O . ASP A 1 95 ? 15.532 -9.530 -12.382 1.00 87.81 95 ASP A O 1
ATOM 747 N N . THR A 1 96 ? 15.417 -10.838 -14.183 1.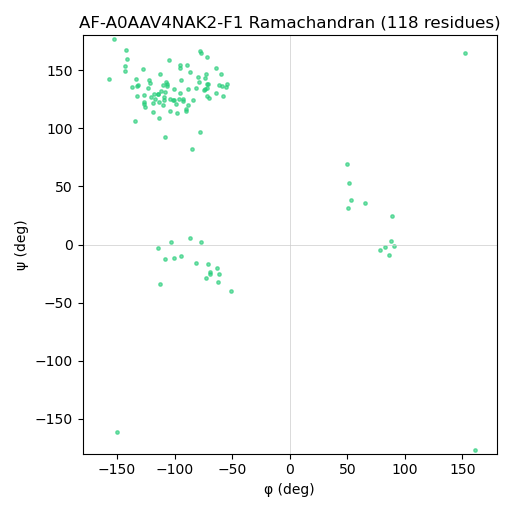00 85.81 96 THR A N 1
ATOM 748 C CA . THR A 1 96 ? 16.348 -10.005 -14.945 1.00 85.81 96 THR A CA 1
ATOM 749 C C . THR A 1 96 ? 15.805 -8.608 -15.222 1.00 85.81 96 THR A C 1
ATOM 751 O O . THR A 1 96 ? 16.598 -7.665 -15.216 1.00 85.81 96 THR A O 1
ATOM 754 N N . ASP A 1 97 ? 14.495 -8.444 -15.384 1.00 87.38 97 ASP A N 1
ATOM 755 C CA . ASP A 1 97 ? 13.824 -7.207 -15.784 1.00 87.38 97 ASP A CA 1
ATOM 756 C C . ASP A 1 97 ? 13.034 -6.535 -14.643 1.00 87.38 97 ASP A C 1
ATOM 758 O O . ASP A 1 97 ? 12.707 -5.351 -14.749 1.00 87.38 97 ASP A O 1
ATOM 762 N N . THR A 1 98 ? 12.819 -7.223 -13.524 1.00 91.25 98 THR A N 1
ATOM 763 C CA . THR A 1 98 ? 12.044 -6.770 -12.362 1.00 91.25 98 THR A CA 1
ATOM 764 C C . THR A 1 98 ? 12.896 -6.805 -11.097 1.00 91.25 98 THR A C 1
ATOM 766 O O . THR A 1 98 ? 13.620 -7.762 -10.845 1.00 91.25 98 THR A O 1
ATOM 769 N N . MET A 1 99 ? 12.835 -5.747 -10.291 1.00 93.44 99 MET A N 1
ATOM 770 C CA . MET A 1 99 ? 13.520 -5.660 -8.997 1.00 93.44 99 MET A CA 1
ATOM 771 C C . MET A 1 99 ? 12.588 -5.041 -7.962 1.00 93.44 99 MET A C 1
ATOM 773 O O . MET A 1 99 ? 11.948 -4.026 -8.246 1.00 93.44 99 MET A O 1
ATOM 777 N N . ILE A 1 100 ? 12.538 -5.619 -6.766 1.00 94.81 100 ILE A N 1
ATOM 778 C CA . ILE A 1 100 ? 11.670 -5.191 -5.672 1.00 94.81 100 ILE A CA 1
ATOM 779 C C . ILE A 1 100 ? 12.527 -4.959 -4.430 1.00 94.81 100 ILE A C 1
ATOM 781 O O . ILE A 1 100 ? 13.209 -5.848 -3.939 1.00 94.81 100 ILE A O 1
ATOM 785 N N . VAL A 1 101 ? 12.475 -3.746 -3.888 1.00 94.81 101 VAL A N 1
ATOM 786 C CA . VAL A 1 101 ? 13.209 -3.390 -2.668 1.00 94.81 101 VAL A CA 1
ATOM 787 C C . VAL A 1 101 ? 12.229 -3.086 -1.554 1.00 94.81 101 VAL A C 1
ATOM 789 O O . VAL A 1 101 ? 11.341 -2.255 -1.732 1.00 94.81 101 VAL A O 1
ATOM 792 N N . TYR A 1 102 ? 12.440 -3.708 -0.398 1.00 93.62 102 TYR A N 1
ATOM 793 C CA . TYR A 1 102 ? 11.727 -3.419 0.842 1.00 93.62 102 TYR A CA 1
ATOM 794 C C . TYR A 1 102 ? 12.645 -2.669 1.806 1.00 93.62 102 TYR A C 1
ATOM 796 O O . TYR A 1 102 ? 13.814 -3.019 1.964 1.00 93.62 102 TYR A O 1
ATOM 804 N N . ALA A 1 103 ? 12.119 -1.634 2.444 1.00 92.44 103 ALA A N 1
ATOM 805 C CA . ALA A 1 103 ? 12.815 -0.811 3.418 1.00 92.44 103 ALA A CA 1
ATOM 806 C C . ALA A 1 103 ? 11.864 -0.417 4.553 1.00 92.44 103 ALA A C 1
ATOM 808 O O . ALA A 1 103 ? 10.650 -0.600 4.447 1.00 92.44 103 ALA A O 1
ATOM 809 N N . ASP A 1 104 ? 12.442 0.113 5.633 1.00 91.62 104 ASP A N 1
ATOM 810 C CA . ASP A 1 104 ? 11.700 0.597 6.803 1.00 91.62 104 ASP A CA 1
ATOM 811 C C . ASP A 1 104 ? 10.717 -0.456 7.335 1.00 91.62 104 ASP A C 1
ATOM 813 O O . ASP A 1 104 ? 9.521 -0.229 7.368 1.00 91.62 104 ASP A O 1
ATOM 817 N N . GLU A 1 105 ? 11.192 -1.679 7.603 1.00 89.81 105 GLU A N 1
ATOM 818 C CA . GLU A 1 105 ? 10.357 -2.800 8.087 1.00 89.81 105 GLU A CA 1
ATOM 819 C C . GLU A 1 105 ? 9.082 -3.070 7.256 1.00 89.81 105 GLU A C 1
ATOM 821 O O . GLU A 1 105 ? 8.054 -3.518 7.768 1.00 89.81 105 GLU A O 1
ATOM 826 N N . GLY A 1 106 ? 9.152 -2.794 5.950 1.00 87.50 106 GLY A N 1
ATOM 827 C CA . GLY A 1 106 ? 8.059 -3.004 5.004 1.00 87.50 106 GLY A CA 1
ATOM 828 C C . GLY A 1 106 ? 7.129 -1.804 4.820 1.00 87.50 106 GLY A C 1
ATOM 829 O O . GLY A 1 106 ? 6.231 -1.882 3.980 1.00 87.50 106 GLY A O 1
ATOM 830 N N . PHE A 1 107 ? 7.352 -0.691 5.529 1.00 88.25 107 PHE A N 1
ATOM 831 C CA . PHE A 1 107 ? 6.628 0.568 5.321 1.00 88.25 107 PHE A CA 1
ATOM 832 C C . PHE A 1 107 ? 6.982 1.233 3.989 1.00 88.25 107 PHE A C 1
ATOM 834 O O . PHE A 1 107 ? 6.166 1.973 3.438 1.00 88.25 107 PHE A O 1
ATOM 841 N N . VAL A 1 108 ? 8.158 0.940 3.428 1.00 90.50 108 VAL A N 1
ATOM 842 C CA . VAL A 1 108 ? 8.554 1.404 2.097 1.00 90.50 108 VAL A CA 1
ATOM 843 C C . VAL A 1 108 ? 8.839 0.206 1.201 1.00 90.50 108 VAL A C 1
ATOM 845 O O . VAL A 1 108 ? 9.659 -0.650 1.523 1.00 90.50 108 VAL A O 1
ATOM 848 N N . SER A 1 109 ? 8.198 0.158 0.034 1.00 92.75 109 SER A N 1
ATOM 849 C CA . SER A 1 109 ? 8.507 -0.829 -1.004 1.00 92.75 109 SER A CA 1
ATOM 850 C C . SER A 1 109 ? 8.639 -0.151 -2.360 1.00 92.75 109 SER A C 1
ATOM 852 O O . SER A 1 109 ? 7.842 0.718 -2.697 1.00 92.75 109 SER A O 1
ATOM 854 N N . THR A 1 110 ? 9.644 -0.515 -3.151 1.00 93.25 110 THR A N 1
ATOM 855 C CA . THR A 1 110 ? 9.871 0.049 -4.488 1.00 93.25 110 THR A CA 1
ATOM 856 C C . THR A 1 110 ? 9.974 -1.056 -5.525 1.00 93.25 110 THR A C 1
ATOM 858 O O . THR A 1 110 ? 10.882 -1.880 -5.458 1.00 93.25 110 THR A O 1
ATOM 861 N N . LEU A 1 111 ? 9.082 -1.024 -6.516 1.00 92.81 111 LEU A N 1
ATOM 862 C CA . LEU A 1 111 ? 9.138 -1.853 -7.716 1.00 92.81 111 LEU A CA 1
ATOM 863 C C . LEU A 1 111 ? 9.884 -1.098 -8.814 1.00 92.81 111 LEU A C 1
ATOM 865 O O . LEU A 1 111 ? 9.494 0.005 -9.194 1.00 92.81 111 LEU A O 1
ATOM 869 N N . THR A 1 112 ? 10.928 -1.706 -9.364 1.00 91.94 112 THR A N 1
ATOM 870 C CA . THR A 1 112 ? 11.653 -1.216 -10.536 1.00 91.94 112 THR A CA 1
ATOM 871 C C . THR A 1 112 ? 11.460 -2.175 -11.701 1.00 91.94 112 THR A C 1
ATOM 873 O O . THR A 1 112 ? 11.845 -3.338 -11.622 1.00 91.94 112 THR A O 1
ATOM 876 N N . LEU A 1 113 ? 10.948 -1.654 -12.814 1.00 90.12 113 LEU A N 1
ATOM 877 C CA . LEU A 1 113 ? 10.935 -2.331 -14.106 1.00 90.12 113 LEU A CA 1
ATOM 878 C C . LEU A 1 113 ? 12.124 -1.811 -14.915 1.00 90.12 113 LEU A C 1
ATOM 880 O O . LEU A 1 113 ? 12.177 -0.634 -15.275 1.00 90.12 113 LEU A O 1
ATOM 884 N N . LYS A 1 114 ? 13.110 -2.667 -15.180 1.00 86.00 114 LYS A N 1
ATOM 885 C CA . LYS A 1 114 ? 14.308 -2.328 -15.964 1.00 86.00 114 LYS A CA 1
ATOM 886 C C . LYS A 1 114 ? 13.982 -2.185 -17.449 1.00 86.00 114 LYS A C 1
ATOM 888 O O . LYS A 1 114 ? 14.627 -1.382 -18.118 1.00 86.00 114 LYS A O 1
ATOM 893 N N . LYS A 1 115 ? 12.964 -2.910 -17.925 1.00 82.56 115 LYS A N 1
ATOM 894 C CA . LYS A 1 115 ? 12.403 -2.812 -19.274 1.00 82.56 115 LYS A CA 1
ATOM 895 C C . LYS A 1 115 ? 10.882 -2.787 -19.221 1.00 82.56 115 LYS A C 1
ATOM 897 O O . LYS A 1 115 ? 10.228 -3.799 -18.982 1.00 82.56 115 LYS A O 1
ATOM 902 N N . PHE A 1 116 ? 10.307 -1.618 -19.456 1.00 69.94 116 PHE A N 1
ATOM 903 C CA . PHE A 1 116 ? 8.864 -1.472 -19.558 1.00 69.94 116 PHE A CA 1
ATOM 904 C C . PHE A 1 116 ? 8.329 -2.113 -20.849 1.00 69.94 116 PHE A C 1
ATOM 906 O O . PHE A 1 116 ? 8.935 -1.959 -21.906 1.00 69.94 116 PHE A O 1
ATOM 913 N N . GLY A 1 117 ? 7.196 -2.820 -20.765 1.00 64.81 117 GLY A N 1
ATOM 914 C CA . GLY A 1 117 ? 6.471 -3.366 -21.924 1.00 64.81 117 GLY A CA 1
ATOM 915 C C . GLY A 1 117 ? 6.912 -4.742 -22.448 1.00 64.81 117 GLY A C 1
ATOM 916 O O . GLY A 1 117 ? 6.187 -5.313 -23.249 1.00 64.81 117 GLY A O 1
ATOM 917 N N . LEU A 1 118 ? 8.029 -5.308 -21.972 1.00 56.03 118 LEU A N 1
ATOM 918 C CA . LEU A 1 118 ? 8.643 -6.518 -22.559 1.00 56.03 118 LEU A CA 1
ATOM 919 C C . LEU A 1 118 ? 8.407 -7.832 -21.792 1.00 56.03 118 LEU A C 1
ATOM 921 O O . LEU A 1 118 ? 8.914 -8.873 -22.194 1.00 56.03 118 LEU A O 1
ATOM 925 N N . SER A 1 119 ? 7.647 -7.807 -20.696 1.00 53.94 119 SER A N 1
ATOM 926 C CA . SER A 1 119 ? 7.284 -9.030 -19.967 1.00 53.94 119 SER A CA 1
ATOM 927 C C . SER A 1 119 ? 6.154 -9.746 -20.715 1.00 53.94 119 SER A C 1
ATOM 929 O O . SER A 1 119 ? 4.986 -9.356 -20.590 1.00 53.94 119 SER A O 1
ATOM 931 N N . SER A 1 120 ? 6.562 -10.726 -21.529 1.00 43.28 120 SER A N 1
ATOM 932 C CA . SER A 1 120 ? 5.744 -11.752 -22.191 1.00 43.28 120 SER A CA 1
ATOM 933 C C . SER A 1 120 ? 5.176 -12.754 -21.199 1.00 43.28 120 SER A C 1
ATOM 935 O O . SER A 1 120 ? 5.979 -13.205 -20.350 1.00 43.28 120 SER A O 1
#

pLDDT: mean 83.92, std 9.1, range [43.28, 95.19]

Solvent-accessible surface area (backbone atoms only — not comparable to full-atom values): 7820 Å² total; per-residue (Å²): 136,84,76,78,58,80,53,93,48,36,46,68,47,94,90,72,52,76,46,67,53,88,81,44,47,94,75,61,42,46,80,47,71,52,73,49,71,52,92,88,72,56,81,66,50,72,52,74,49,68,45,80,59,69,82,80,68,73,74,84,90,77,50,75,61,37,66,48,64,44,71,50,74,59,92,73,82,78,79,76,43,89,74,86,55,65,58,97,90,38,76,63,70,75,55,99,46,32,46,74,48,74,38,77,63,34,36,30,37,35,47,33,34,55,39,32,88,71,85,125

Mean predicted aligned error: 9.4 Å

Nearest PDB structures (foldseek):
  7y6o-assembly1_A-2  TM=8.461E-01  e=5.533E-03  Chelicerata
  7y73-assembly1_A  TM=8.712E-01  e=2.077E-02  Chelicerata
  2y23-assembly1_A  TM=4.381E-01  e=8.701E-02  Homo sapiens
  6t3o-assembly1_A  TM=7.273E-01  e=7.886E-01  Homo sapiens
  3rbs-assembly1_A  TM=7.257E-01  e=3.898E+00  Homo sapiens